Protein AF-A0A7W0FH48-F1 (afdb_monomer_lite)

Sequence (85 aa):
MIKLPTIFDGIINVGDRFDSPITGVMDYSYGNFKLLALSPVEIKHQQPIIEPFIPVSDGLSLATYNVENLSPMDENKKFSEIARQ

Foldseek 3Di:
DEDAPPPDPDDDDPPKDFPDDFDADWDDDPNDTYGYGPDGTDIDDDDDDDDDQ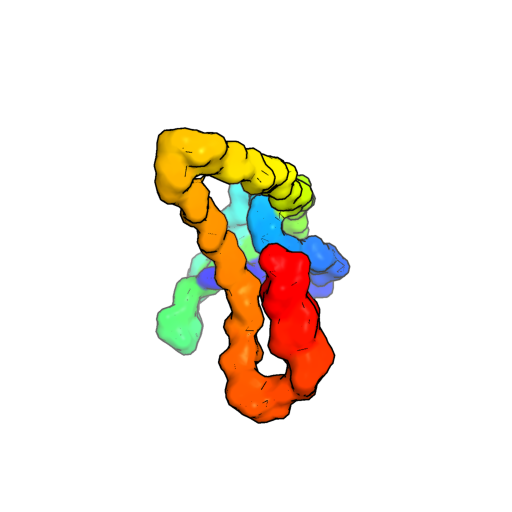DDDPPDDGDDDDDLDPDDPPDDPVSVVVVVVD

Secondary structure (DSSP, 8-state):
-EE--TT------TT-EESSPPPEEEEEETTEEEEEESS---EE------PPP---SSS---------S--TTS-HHHHHHHTT-

pLDDT: mean 88.5, std 6.77, range [65.62, 96.44]

Structure (mmCIF, N/CA/C/O backbone):
data_AF-A0A7W0FH48-F1
#
_entry.id   AF-A0A7W0FH48-F1
#
loop_
_atom_site.group_PDB
_atom_site.id
_atom_site.type_symbol
_atom_site.label_atom_id
_atom_site.label_alt_id
_atom_site.label_comp_id
_atom_site.label_asym_id
_atom_site.label_entity_id
_atom_site.label_seq_id
_atom_site.pdbx_PDB_ins_code
_atom_site.Cartn_x
_atom_site.Cartn_y
_atom_site.Cartn_z
_atom_site.occupancy
_atom_site.B_iso_or_equiv
_atom_site.auth_seq_id
_atom_site.auth_comp_id
_atom_site.auth_asym_id
_atom_site.auth_atom_id
_atom_site.pdbx_PDB_model_num
ATOM 1 N N . MET A 1 1 ? 5.676 -7.112 -12.764 1.00 86.06 1 MET A N 1
ATOM 2 C CA . MET A 1 1 ? 6.493 -6.140 -11.992 1.00 86.06 1 MET A CA 1
ATOM 3 C C . MET A 1 1 ? 7.100 -5.125 -12.953 1.00 86.06 1 MET A C 1
ATOM 5 O O . MET A 1 1 ? 7.456 -5.518 -14.054 1.00 86.06 1 MET A O 1
ATOM 9 N N . ILE A 1 2 ? 7.210 -3.850 -12.585 1.00 83.88 2 ILE A N 1
ATOM 10 C CA . ILE A 1 2 ? 7.896 -2.846 -13.416 1.00 83.88 2 ILE A CA 1
ATOM 11 C C . ILE A 1 2 ? 9.324 -2.700 -12.899 1.00 83.88 2 ILE A C 1
ATOM 13 O O . ILE A 1 2 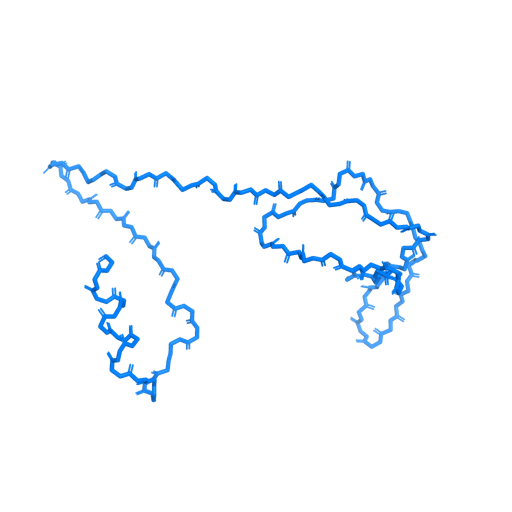? 9.526 -2.521 -11.699 1.00 83.88 2 ILE A O 1
ATOM 17 N N . LYS A 1 3 ? 10.310 -2.802 -13.791 1.00 85.81 3 LYS A N 1
ATOM 18 C CA . LYS A 1 3 ? 11.706 -2.517 -13.467 1.00 85.81 3 LYS A CA 1
ATOM 19 C C . LYS A 1 3 ? 12.013 -1.086 -13.893 1.00 85.81 3 LYS A C 1
ATOM 21 O O . LYS A 1 3 ? 11.990 -0.780 -15.085 1.00 85.81 3 LYS A O 1
ATOM 26 N N . LEU A 1 4 ? 12.268 -0.235 -12.905 1.00 82.81 4 LEU A N 1
ATOM 27 C CA . LEU A 1 4 ? 12.610 1.168 -13.113 1.00 82.81 4 LEU A CA 1
ATOM 28 C C . LEU A 1 4 ? 14.081 1.308 -13.544 1.00 82.81 4 LEU A C 1
ATOM 30 O O . LEU A 1 4 ? 14.912 0.477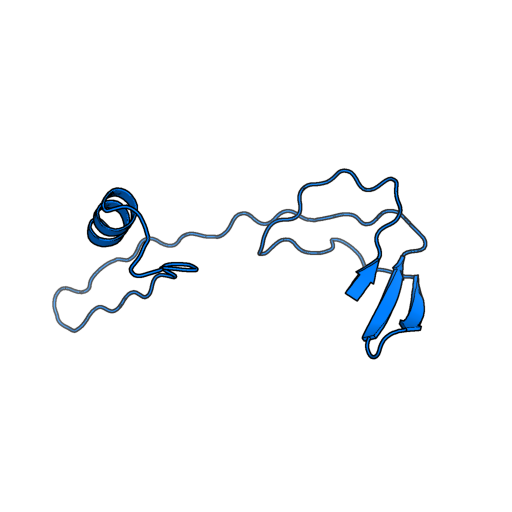 -13.156 1.00 82.81 4 LEU A O 1
ATOM 34 N N . PRO A 1 5 ? 14.414 2.325 -14.357 1.00 77.19 5 PRO A N 1
ATOM 35 C CA . PRO A 1 5 ? 15.796 2.619 -14.708 1.00 77.19 5 PRO A CA 1
ATOM 36 C C . PRO A 1 5 ? 16.590 3.054 -13.470 1.00 77.19 5 PRO A C 1
ATOM 38 O O . PRO A 1 5 ? 16.041 3.607 -12.522 1.00 77.19 5 PRO A O 1
ATOM 41 N N . THR A 1 6 ? 17.905 2.844 -13.495 1.00 73.81 6 THR A N 1
ATOM 42 C CA . THR A 1 6 ? 18.828 3.086 -12.368 1.00 73.81 6 THR A CA 1
ATOM 43 C C . THR A 1 6 ? 18.908 4.544 -11.900 1.00 73.81 6 THR A C 1
ATOM 45 O O . THR A 1 6 ? 19.517 4.810 -10.873 1.00 73.81 6 THR A O 1
ATOM 48 N N . ILE A 1 7 ? 18.322 5.476 -12.655 1.00 70.31 7 ILE A N 1
ATOM 49 C CA . ILE A 1 7 ? 18.278 6.919 -12.367 1.00 70.31 7 ILE A CA 1
ATOM 50 C C . ILE A 1 7 ? 17.055 7.276 -11.496 1.00 70.31 7 ILE A C 1
ATOM 52 O O . ILE A 1 7 ? 16.902 8.416 -11.084 1.00 70.31 7 ILE A O 1
ATOM 56 N N . PHE A 1 8 ? 16.172 6.319 -11.199 1.00 74.12 8 PHE A N 1
ATOM 57 C CA . PHE A 1 8 ? 15.022 6.564 -10.333 1.00 74.12 8 PHE A CA 1
ATOM 58 C C . PHE A 1 8 ? 15.445 6.645 -8.856 1.00 74.12 8 PHE A C 1
ATOM 60 O O . PHE A 1 8 ? 15.859 5.642 -8.273 1.00 74.12 8 PHE A O 1
ATOM 67 N N . ASP A 1 9 ? 15.314 7.826 -8.257 1.00 65.62 9 ASP A N 1
ATOM 68 C CA . ASP A 1 9 ? 15.680 8.153 -6.871 1.00 65.62 9 ASP A CA 1
ATOM 69 C C . ASP A 1 9 ? 14.464 8.464 -5.968 1.00 65.62 9 ASP A C 1
ATOM 71 O O . ASP A 1 9 ? 14.622 8.834 -4.804 1.00 65.62 9 ASP A O 1
ATOM 75 N N . GLY A 1 10 ? 13.242 8.289 -6.482 1.00 71.94 10 GLY A N 1
ATOM 76 C CA . GLY A 1 10 ? 12.004 8.659 -5.795 1.00 71.94 10 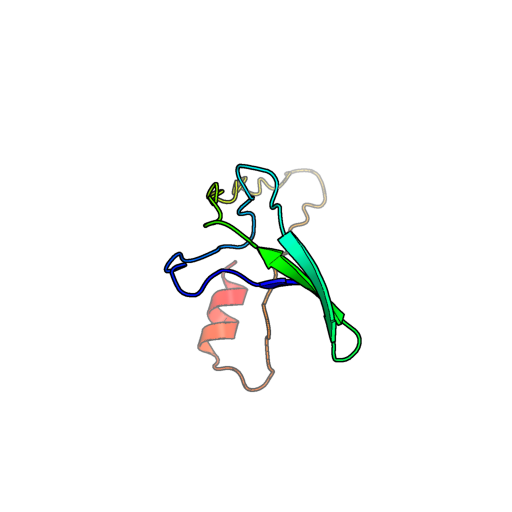GLY A CA 1
ATOM 77 C C . GLY A 1 10 ? 11.516 7.652 -4.747 1.00 71.94 10 GLY A C 1
ATOM 78 O O . GLY A 1 10 ? 11.569 6.436 -4.937 1.00 71.94 10 GLY A O 1
ATOM 79 N N . ILE A 1 11 ? 10.954 8.164 -3.649 1.00 80.00 11 ILE A N 1
ATOM 80 C CA . ILE A 1 11 ? 10.145 7.379 -2.703 1.00 80.00 11 ILE A CA 1
ATOM 81 C C . ILE A 1 11 ? 8.776 7.121 -3.348 1.00 80.00 11 ILE A C 1
ATOM 83 O O . ILE A 1 11 ? 8.148 8.060 -3.825 1.00 80.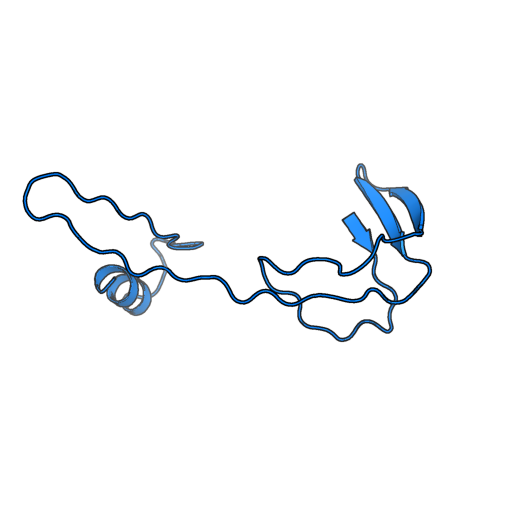00 11 ILE A O 1
ATOM 87 N N . ILE A 1 12 ? 8.301 5.872 -3.352 1.00 85.50 12 ILE A N 1
ATOM 88 C CA . ILE A 1 12 ? 6.953 5.506 -3.823 1.00 85.50 12 ILE A CA 1
ATOM 89 C C . ILE A 1 12 ? 6.124 5.064 -2.619 1.00 85.50 12 ILE A C 1
ATOM 91 O O . ILE A 1 12 ? 6.533 4.158 -1.890 1.00 85.50 12 ILE A O 1
ATOM 95 N N . ASN A 1 13 ? 4.953 5.670 -2.438 1.00 85.38 13 ASN A N 1
ATOM 96 C CA . ASN A 1 13 ? 4.020 5.338 -1.366 1.00 85.38 13 ASN A CA 1
ATOM 97 C C . ASN A 1 13 ? 2.841 4.502 -1.879 1.00 85.38 13 ASN A C 1
ATOM 99 O O . ASN A 1 13 ? 2.513 4.491 -3.068 1.00 85.38 13 ASN A O 1
ATOM 103 N N . VAL A 1 14 ? 2.163 3.804 -0.966 1.00 82.69 14 VAL A N 1
ATOM 104 C CA . VAL A 1 14 ? 0.900 3.127 -1.287 1.00 82.69 14 VAL A CA 1
ATOM 105 C C . VAL A 1 14 ? -0.141 4.174 -1.685 1.00 82.69 14 VAL A C 1
ATOM 107 O O . VAL A 1 14 ? -0.357 5.140 -0.962 1.00 82.69 14 VAL A O 1
ATOM 110 N N . GLY A 1 15 ? -0.799 3.961 -2.825 1.00 85.69 15 GLY A N 1
ATOM 111 C CA . GLY A 1 15 ? -1.782 4.891 -3.388 1.00 85.69 15 GLY A CA 1
ATOM 112 C C . GLY A 1 15 ? -1.225 5.784 -4.497 1.00 85.69 15 GLY A C 1
ATOM 113 O O . GLY A 1 15 ? -2.006 6.271 -5.315 1.00 85.69 15 GLY A O 1
ATOM 114 N N . ASP A 1 16 ? 0.099 5.928 -4.598 1.00 90.50 16 ASP A N 1
ATOM 115 C CA . ASP A 1 16 ? 0.731 6.641 -5.708 1.00 90.50 16 ASP A CA 1
ATOM 116 C C . ASP A 1 16 ? 0.381 5.992 -7.054 1.00 90.50 16 ASP A C 1
ATOM 118 O O . ASP A 1 16 ? 0.187 4.775 -7.169 1.00 90.50 16 ASP A O 1
ATOM 122 N N . ARG A 1 17 ? 0.292 6.819 -8.097 1.00 90.25 17 ARG A N 1
ATOM 123 C CA . ARG A 1 17 ? -0.061 6.374 -9.451 1.00 90.25 17 ARG A CA 1
ATOM 124 C C . ARG A 1 17 ? 0.977 6.836 -10.457 1.00 90.25 17 ARG A C 1
ATOM 126 O O . ARG A 1 17 ? 1.613 7.867 -10.273 1.00 90.25 17 ARG A O 1
ATOM 133 N N . PHE A 1 18 ? 1.108 6.098 -11.552 1.00 91.00 18 PHE A N 1
ATOM 134 C CA . PHE A 1 18 ? 1.850 6.582 -12.712 1.00 91.00 18 PHE A CA 1
ATOM 135 C C . PHE A 1 18 ? 1.055 7.693 -13.388 1.00 91.00 18 PHE A C 1
ATOM 137 O O . PHE A 1 18 ? -0.142 7.524 -13.633 1.00 91.00 18 PHE A O 1
ATOM 144 N N . ASP A 1 19 ? 1.710 8.816 -13.673 1.00 91.06 19 ASP A N 1
ATOM 145 C CA . ASP A 1 19 ? 1.042 9.956 -14.312 1.00 91.06 19 ASP A CA 1
ATOM 146 C C . ASP A 1 19 ? 0.861 9.741 -15.826 1.00 91.06 19 ASP A C 1
ATOM 148 O O . ASP A 1 19 ? 0.013 10.360 -16.465 1.00 91.06 19 ASP A O 1
ATOM 152 N N . SER A 1 20 ? 1.609 8.792 -16.402 1.00 90.44 20 SER A N 1
ATOM 153 C CA . SER A 1 20 ? 1.559 8.429 -17.818 1.00 90.44 20 SER A CA 1
ATOM 154 C C . SER A 1 20 ? 1.760 6.920 -18.055 1.00 90.44 20 SER A C 1
ATOM 156 O O . SER A 1 20 ? 2.262 6.204 -17.180 1.00 90.44 20 SER A O 1
ATOM 158 N N . PRO A 1 21 ? 1.350 6.387 -19.227 1.00 91.81 21 PRO A N 1
ATOM 159 C CA . PRO A 1 21 ? 1.584 4.989 -19.580 1.00 91.81 21 PRO A CA 1
ATOM 160 C C . PRO A 1 21 ? 3.073 4.639 -19.633 1.00 91.81 21 PRO A C 1
ATOM 162 O O . PRO A 1 21 ? 3.872 5.330 -20.262 1.00 91.81 21 PRO A O 1
ATOM 165 N N . ILE A 1 22 ? 3.437 3.498 -19.050 1.00 92.62 22 ILE A N 1
ATOM 166 C CA . ILE A 1 22 ? 4.814 3.000 -19.090 1.00 92.62 22 ILE A CA 1
ATOM 167 C C . ILE A 1 22 ? 4.998 2.155 -20.344 1.00 92.62 22 ILE A C 1
ATOM 169 O O . ILE A 1 22 ? 4.375 1.105 -20.496 1.00 92.62 22 ILE A O 1
ATOM 173 N N . THR A 1 23 ? 5.894 2.597 -21.222 1.00 94.31 23 THR A N 1
ATOM 174 C CA . THR A 1 23 ? 6.291 1.841 -22.414 1.00 94.31 23 THR A CA 1
ATOM 175 C C . THR A 1 23 ? 7.629 1.155 -22.169 1.00 94.31 23 THR A C 1
ATOM 177 O O . THR A 1 23 ? 8.574 1.751 -21.644 1.00 94.31 23 THR A O 1
ATOM 180 N N . GLY A 1 24 ? 7.710 -0.123 -22.528 1.00 93.62 24 GLY A N 1
ATOM 181 C CA . GLY A 1 24 ? 8.860 -0.946 -22.201 1.00 93.62 24 GLY A CA 1
ATOM 182 C C . GLY A 1 24 ? 8.889 -2.281 -22.923 1.00 93.62 24 GLY A C 1
ATOM 183 O O . GLY A 1 24 ? 7.935 -2.665 -23.599 1.00 93.62 24 GLY A O 1
ATOM 184 N N . VAL A 1 25 ? 9.989 -3.004 -22.742 1.00 96.00 25 VAL A N 1
ATOM 185 C CA . VAL A 1 25 ? 10.123 -4.386 -23.216 1.00 96.00 25 VAL A CA 1
ATOM 186 C C . VAL A 1 25 ? 9.547 -5.325 -22.160 1.00 96.00 25 VAL A C 1
ATOM 188 O O . VAL A 1 25 ? 9.888 -5.216 -20.981 1.00 96.00 25 VAL A O 1
ATOM 191 N N . MET A 1 26 ? 8.679 -6.246 -22.576 1.00 96.38 26 MET A N 1
ATOM 192 C CA . MET A 1 26 ? 8.186 -7.312 -21.707 1.00 96.38 26 MET A CA 1
ATOM 193 C C . MET A 1 26 ? 9.221 -8.440 -21.640 1.00 96.38 26 MET A C 1
ATOM 195 O O . MET A 1 26 ? 9.546 -9.044 -22.659 1.00 96.38 26 MET A O 1
ATOM 199 N N . ASP A 1 27 ? 9.714 -8.724 -20.441 1.00 96.12 27 ASP A N 1
ATOM 200 C CA . ASP A 1 27 ? 10.601 -9.841 -20.119 1.00 96.12 27 ASP A CA 1
ATOM 201 C C . ASP A 1 27 ? 9.857 -10.892 -19.281 1.00 96.12 27 ASP A C 1
ATOM 203 O O . ASP A 1 27 ? 8.956 -10.568 -18.500 1.00 96.12 27 ASP A O 1
ATOM 207 N N . TYR A 1 28 ? 10.261 -12.153 -19.412 1.00 95.56 28 TYR A N 1
ATOM 208 C CA . TYR A 1 28 ? 9.781 -13.244 -18.575 1.00 95.56 28 TYR A CA 1
ATOM 209 C C . TYR A 1 28 ? 10.965 -14.020 -18.004 1.00 95.56 28 TYR A C 1
ATOM 211 O O . TYR A 1 28 ? 11.691 -14.713 -18.715 1.00 95.56 28 TYR A O 1
ATOM 219 N N . SER A 1 29 ? 11.143 -13.923 -16.690 1.00 94.06 29 SER A N 1
ATOM 220 C CA . SER A 1 29 ? 12.249 -14.563 -15.984 1.00 94.06 29 SER A CA 1
ATOM 221 C C . SER A 1 29 ? 11.823 -14.995 -14.583 1.00 94.06 29 SER A C 1
ATOM 223 O O . SER A 1 29 ? 11.087 -14.286 -13.896 1.00 94.06 29 SER A O 1
ATOM 225 N N . TYR A 1 30 ? 12.287 -16.173 -14.147 1.00 93.69 30 TYR A N 1
ATOM 226 C CA . TYR A 1 30 ? 11.978 -16.749 -12.828 1.00 93.69 30 TYR A CA 1
ATOM 227 C C . TYR A 1 30 ? 10.470 -16.823 -12.520 1.00 93.69 30 TYR A C 1
ATOM 229 O O . TYR A 1 30 ? 10.038 -16.452 -11.432 1.00 93.69 30 TYR A O 1
ATOM 237 N N . GLY A 1 31 ? 9.653 -17.235 -13.494 1.00 93.94 31 GLY A N 1
ATOM 238 C CA . GLY A 1 31 ? 8.201 -17.362 -13.309 1.00 93.94 31 GLY A CA 1
ATOM 239 C C . GLY A 1 31 ? 7.433 -16.037 -13.253 1.00 93.94 31 GLY A C 1
ATOM 240 O O . GLY A 1 31 ? 6.265 -16.033 -12.882 1.00 93.94 31 GLY A O 1
ATOM 241 N N . ASN A 1 32 ? 8.069 -14.908 -13.583 1.00 94.88 32 ASN A N 1
ATOM 242 C CA . ASN A 1 32 ? 7.484 -13.577 -13.442 1.00 94.88 32 ASN A CA 1
ATOM 243 C C . ASN A 1 32 ? 7.582 -12.768 -14.739 1.00 94.88 32 ASN A C 1
ATOM 245 O O . ASN A 1 32 ? 8.645 -12.709 -15.358 1.00 94.88 32 ASN A O 1
ATOM 249 N N . PHE A 1 33 ? 6.503 -12.059 -15.085 1.00 95.00 33 PHE A N 1
ATOM 250 C CA . PHE A 1 33 ? 6.514 -11.033 -16.130 1.00 95.00 33 PHE A CA 1
ATOM 251 C C . PHE A 1 33 ? 7.040 -9.700 -15.583 1.00 95.00 33 PHE A C 1
ATOM 253 O O . PHE A 1 33 ? 6.582 -9.196 -14.542 1.00 95.00 33 PHE A O 1
ATOM 260 N N . LYS A 1 34 ? 7.999 -9.112 -16.296 1.00 94.50 34 LYS A N 1
ATOM 261 C CA . LYS A 1 34 ? 8.642 -7.845 -15.954 1.00 94.50 3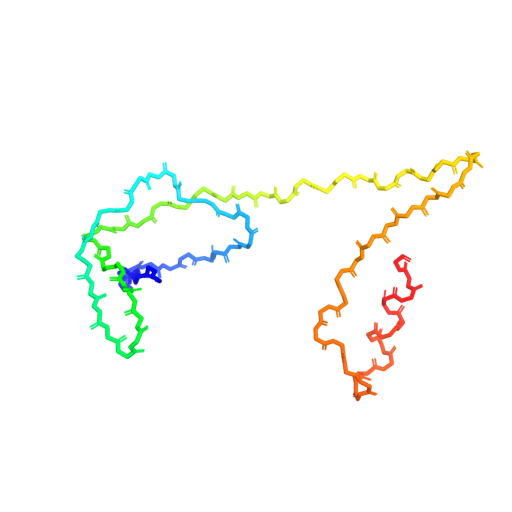4 LYS A CA 1
ATOM 262 C C . LYS A 1 34 ? 8.546 -6.879 -17.127 1.00 94.50 34 LYS A C 1
ATOM 264 O O . LYS A 1 34 ? 8.914 -7.230 -18.236 1.00 94.50 34 LYS A O 1
ATOM 269 N N . LEU A 1 35 ? 8.106 -5.651 -16.874 1.00 94.44 35 LEU A N 1
ATOM 270 C CA . LEU A 1 35 ? 8.172 -4.576 -17.861 1.00 94.44 35 LEU A CA 1
ATOM 271 C C . LEU A 1 35 ? 9.433 -3.748 -17.604 1.00 94.44 35 LEU A C 1
ATOM 273 O O . LEU A 1 35 ? 9.572 -3.153 -16.533 1.00 94.44 35 LEU A O 1
ATOM 277 N N . LEU A 1 36 ? 10.352 -3.736 -18.567 1.00 93.38 36 LEU A N 1
ATOM 278 C CA . LEU A 1 36 ? 11.581 -2.945 -18.535 1.00 93.38 36 LEU A CA 1
ATOM 279 C C . LEU A 1 36 ? 11.295 -1.565 -19.135 1.00 93.38 36 LEU A C 1
ATOM 281 O O . LEU A 1 36 ? 11.183 -1.444 -20.356 1.00 93.38 36 LEU A O 1
ATOM 285 N N . ALA A 1 37 ? 11.131 -0.545 -18.289 1.00 92.69 37 ALA A N 1
ATOM 286 C CA . ALA A 1 37 ? 10.797 0.803 -18.746 1.00 92.69 37 ALA A CA 1
ATOM 287 C C . ALA A 1 37 ? 11.941 1.407 -19.582 1.00 92.69 37 ALA A C 1
ATOM 289 O O . ALA A 1 37 ? 13.105 1.349 -19.185 1.00 92.69 37 ALA A O 1
ATOM 290 N N . LEU A 1 38 ? 11.605 1.993 -20.736 1.00 91.50 38 LEU A N 1
ATOM 291 C CA . LEU A 1 38 ? 12.582 2.613 -21.649 1.00 91.50 38 LEU A CA 1
ATOM 292 C C . LEU A 1 38 ? 12.900 4.072 -21.301 1.00 91.50 38 LEU A C 1
ATOM 294 O O . LEU A 1 38 ? 13.837 4.654 -21.842 1.00 91.50 38 LEU A O 1
ATOM 298 N N . SER A 1 39 ? 12.110 4.680 -20.424 1.00 88.31 39 SER A N 1
ATOM 299 C CA . SER A 1 39 ? 12.245 6.077 -20.019 1.00 88.31 39 SER A CA 1
ATOM 300 C C . SER A 1 39 ? 12.002 6.212 -18.515 1.00 88.31 39 SER A C 1
ATOM 302 O O . SER A 1 39 ? 11.411 5.307 -17.914 1.00 88.31 39 SER A O 1
ATOM 304 N N . PRO A 1 40 ? 12.467 7.311 -17.891 1.00 85.81 40 PRO A N 1
ATOM 305 C CA . PRO A 1 40 ? 12.089 7.646 -16.524 1.00 85.81 40 PRO A CA 1
ATOM 306 C C . PRO A 1 40 ? 10.567 7.658 -16.365 1.00 85.81 40 PRO A C 1
ATOM 308 O O . PRO A 1 40 ? 9.842 8.022 -17.289 1.00 85.81 40 PRO A O 1
ATOM 311 N N . VAL A 1 41 ? 10.096 7.226 -15.199 1.00 87.00 41 VAL A N 1
ATOM 312 C CA . VAL A 1 41 ? 8.668 7.137 -14.893 1.00 87.00 41 VAL A CA 1
ATOM 313 C C . VAL A 1 41 ? 8.293 8.277 -13.961 1.00 87.00 41 VAL A C 1
ATOM 315 O O . VAL A 1 41 ? 8.945 8.478 -12.938 1.00 87.00 41 VAL A O 1
ATOM 318 N N . GLU A 1 42 ? 7.228 8.991 -14.305 1.00 87.94 42 GLU A N 1
ATOM 319 C CA . GLU A 1 42 ? 6.676 10.059 -13.479 1.00 87.94 42 GLU A CA 1
ATOM 320 C C . GLU A 1 42 ? 5.618 9.501 -12.525 1.00 87.94 42 GLU A C 1
ATOM 322 O O . GLU A 1 42 ? 4.695 8.779 -12.927 1.00 87.94 42 GLU A O 1
ATOM 327 N N . ILE A 1 43 ? 5.772 9.829 -11.243 1.00 89.88 43 ILE A N 1
ATOM 328 C CA . ILE A 1 43 ? 4.874 9.401 -10.176 1.00 89.88 43 ILE A CA 1
ATOM 329 C C . ILE A 1 43 ? 4.010 10.581 -9.759 1.00 89.88 43 ILE A C 1
ATOM 331 O O . ILE A 1 43 ? 4.503 11.627 -9.338 1.00 89.88 43 ILE A O 1
ATOM 335 N N . LYS A 1 44 ? 2.698 10.380 -9.815 1.00 91.19 44 LYS A N 1
ATOM 336 C CA . LYS A 1 44 ? 1.730 11.251 -9.173 1.00 91.19 44 LYS A CA 1
ATOM 337 C C . LYS A 1 44 ? 1.515 10.769 -7.749 1.00 91.19 44 LYS A C 1
ATOM 339 O O . LYS A 1 44 ? 0.813 9.778 -7.521 1.00 91.19 44 LYS A O 1
ATOM 344 N N . HIS A 1 45 ? 2.105 11.490 -6.803 1.00 90.25 45 HIS A N 1
ATOM 345 C CA . HIS A 1 45 ? 1.915 11.189 -5.393 1.00 90.25 45 HIS A CA 1
ATOM 346 C C . HIS A 1 45 ? 0.457 11.403 -4.984 1.00 90.25 45 HIS A C 1
ATOM 348 O O . HIS A 1 45 ? -0.135 12.448 -5.279 1.00 90.25 45 HIS A O 1
ATOM 354 N N . GLN A 1 46 ? -0.123 10.422 -4.298 1.00 85.62 46 GLN A N 1
ATOM 355 C CA . GLN A 1 46 ? -1.424 10.569 -3.657 1.00 85.62 46 GLN A CA 1
ATOM 356 C C . GLN A 1 46 ? -1.241 10.585 -2.150 1.00 85.62 46 GLN A C 1
ATOM 358 O O . GLN A 1 46 ? -0.702 9.659 -1.554 1.00 85.62 46 GLN A O 1
ATOM 363 N N . GLN A 1 47 ? -1.744 11.647 -1.530 1.00 81.25 47 GLN A N 1
ATOM 364 C CA . GLN A 1 47 ? -1.971 11.628 -0.097 1.00 81.25 47 GLN A CA 1
ATOM 365 C C . GLN A 1 47 ? -3.235 10.802 0.159 1.00 81.25 47 GLN A C 1
ATOM 367 O O . GLN A 1 47 ? -4.248 11.041 -0.512 1.00 81.25 47 GLN A O 1
ATOM 372 N N . PRO A 1 48 ? -3.207 9.832 1.085 1.00 77.12 48 PRO A N 1
ATOM 373 C CA . PRO A 1 48 ? -4.413 9.116 1.457 1.00 77.12 48 PRO A CA 1
ATOM 374 C C . PRO A 1 48 ? -5.444 10.112 1.993 1.00 77.12 48 PRO A C 1
ATOM 376 O O . PRO A 1 48 ? -5.140 10.951 2.842 1.00 77.12 48 PRO A O 1
ATOM 379 N N . ILE A 1 49 ? -6.673 10.025 1.486 1.00 76.81 49 ILE A N 1
ATOM 380 C CA . ILE A 1 49 ? -7.799 10.748 2.074 1.00 76.81 49 ILE A CA 1
ATOM 381 C C . ILE A 1 49 ? -8.169 9.985 3.342 1.00 76.81 49 ILE A C 1
ATOM 383 O O . ILE A 1 49 ? -8.666 8.863 3.274 1.00 76.81 49 ILE A O 1
ATOM 387 N N . ILE A 1 50 ? -7.879 10.579 4.496 1.00 76.00 50 ILE A N 1
ATOM 388 C CA . ILE A 1 50 ? -8.291 10.049 5.793 1.00 76.00 50 ILE A CA 1
ATOM 389 C C . ILE A 1 50 ? -9.610 10.731 6.139 1.00 76.00 50 ILE A C 1
ATOM 391 O O . ILE A 1 50 ? -9.626 11.878 6.586 1.00 76.00 50 ILE A O 1
ATOM 395 N N . GLU A 1 51 ? -10.723 10.046 5.889 1.00 77.88 51 GLU A N 1
ATOM 396 C CA . GLU A 1 51 ? -12.018 10.504 6.386 1.00 77.88 51 GLU A CA 1
ATOM 397 C C . GLU A 1 51 ? -12.115 10.206 7.891 1.00 77.88 51 GLU A C 1
ATOM 399 O O . GLU A 1 51 ? -11.759 9.104 8.321 1.00 77.88 51 GLU A O 1
ATOM 404 N N . PRO A 1 52 ? -12.564 11.166 8.720 1.00 81.81 52 PRO A N 1
ATOM 405 C CA . PRO A 1 52 ? -12.749 10.912 10.138 1.00 81.81 52 PRO A CA 1
ATOM 406 C C . PRO A 1 52 ? -13.871 9.893 10.341 1.00 81.81 52 PRO A C 1
ATOM 408 O O . PRO A 1 52 ? -14.951 10.010 9.762 1.00 81.81 52 PRO A O 1
ATOM 411 N N . PHE A 1 53 ? -13.634 8.914 11.210 1.00 84.88 53 PHE A N 1
ATOM 412 C CA . PHE A 1 53 ? -14.690 8.016 11.654 1.00 84.88 53 PHE A CA 1
ATOM 413 C C . PHE A 1 53 ? -15.650 8.771 12.578 1.00 84.88 53 PHE A C 1
ATOM 415 O O . PHE A 1 53 ? -15.243 9.282 13.622 1.00 84.88 53 PHE A O 1
ATOM 422 N N . ILE A 1 54 ? -16.924 8.842 12.191 1.00 89.31 54 ILE A N 1
ATOM 423 C CA . ILE A 1 54 ? -17.986 9.476 12.977 1.00 89.31 54 ILE A CA 1
ATOM 424 C C . ILE A 1 54 ? -18.923 8.367 13.470 1.00 89.31 54 ILE A C 1
ATOM 426 O O . ILE A 1 54 ? -19.673 7.812 12.663 1.00 89.31 54 ILE A O 1
ATOM 430 N N . PRO A 1 55 ? -18.895 8.017 14.768 1.00 88.00 55 PRO A N 1
ATOM 431 C CA . PRO A 1 55 ? -19.811 7.029 15.323 1.00 88.00 55 PRO A CA 1
ATOM 432 C C . PRO A 1 55 ? -21.264 7.509 15.233 1.00 88.00 55 PRO A C 1
ATOM 434 O O . PRO A 1 55 ? -21.555 8.678 15.495 1.00 88.00 55 PRO A O 1
ATOM 437 N N . VAL A 1 56 ? -22.186 6.601 14.919 1.00 91.12 56 VAL A N 1
ATOM 438 C CA . VAL A 1 56 ? -23.628 6.857 15.026 1.00 91.12 56 VAL A CA 1
ATOM 439 C C . VAL A 1 56 ? -24.113 6.594 16.454 1.00 91.12 56 VAL A C 1
ATOM 441 O O . VAL A 1 56 ? -23.672 5.640 17.094 1.00 91.12 56 VAL A O 1
ATOM 444 N N . SER A 1 57 ? -25.023 7.437 16.954 1.00 87.69 57 SER A N 1
ATOM 445 C CA . SER A 1 57 ? -25.611 7.305 18.299 1.00 87.69 57 SER A CA 1
ATOM 446 C C . SER A 1 57 ? -26.566 6.120 18.416 1.00 87.69 57 SER A C 1
ATOM 448 O O . SER A 1 57 ? -26.604 5.456 19.447 1.00 87.69 57 SER A O 1
ATOM 450 N N . ASP A 1 58 ? -27.312 5.847 17.346 1.00 89.00 58 ASP A N 1
ATOM 451 C CA . ASP A 1 58 ? -28.397 4.869 17.324 1.00 89.00 58 ASP A CA 1
ATOM 452 C C . ASP A 1 58 ? -28.057 3.722 16.371 1.00 89.00 58 ASP A C 1
ATOM 454 O O . ASP A 1 58 ? -28.559 3.633 15.250 1.00 89.00 58 ASP A O 1
ATOM 458 N N . GLY A 1 59 ? -27.149 2.846 16.800 1.00 86.88 59 GLY A N 1
ATOM 459 C CA . GLY A 1 59 ? -26.774 1.665 16.028 1.00 86.88 59 GLY A CA 1
ATOM 460 C C . GLY A 1 59 ? -25.386 1.130 16.352 1.00 86.88 59 GLY A C 1
ATOM 461 O O . GLY A 1 59 ? -24.749 1.519 17.328 1.00 86.88 59 GLY A O 1
ATOM 462 N N . LEU A 1 60 ? -24.916 0.212 15.508 1.00 91.12 60 LEU A N 1
ATOM 463 C CA . LEU A 1 60 ? -23.556 -0.312 15.558 1.00 91.12 60 LEU A CA 1
ATOM 464 C C . LEU A 1 60 ? -22.669 0.498 14.612 1.00 91.12 60 LEU A C 1
ATOM 466 O O . LEU A 1 60 ? -22.924 0.541 13.410 1.00 91.12 60 LEU A O 1
ATOM 470 N N . SER A 1 61 ? -21.602 1.084 15.150 1.00 92.56 61 SER A N 1
ATOM 471 C CA . SER A 1 61 ? -20.539 1.693 14.348 1.00 92.56 61 SER A CA 1
ATOM 472 C C . SER A 1 61 ? -19.355 0.729 14.270 1.00 92.56 61 SER A C 1
ATOM 474 O O . SER A 1 61 ? -18.952 0.173 15.290 1.00 92.56 61 SER A O 1
ATOM 476 N N . LEU A 1 62 ? -18.801 0.525 13.073 1.00 89.12 62 LEU A N 1
ATOM 477 C CA . LEU A 1 62 ? -17.666 -0.369 12.836 1.00 89.12 62 LEU A CA 1
ATOM 478 C C . LEU A 1 62 ? -16.540 0.389 12.134 1.00 89.12 62 LEU A C 1
ATOM 480 O O . LEU A 1 62 ? -16.765 1.007 11.097 1.00 89.12 62 LEU A O 1
ATOM 484 N N . ALA A 1 63 ? -15.330 0.269 12.672 1.00 87.44 63 ALA A N 1
ATOM 485 C CA . ALA A 1 63 ? -14.095 0.680 12.021 1.00 87.44 63 ALA A CA 1
ATOM 486 C C . ALA A 1 63 ? -13.131 -0.511 11.984 1.00 87.44 63 ALA A C 1
ATOM 488 O O . ALA A 1 63 ? -13.147 -1.367 12.870 1.00 87.44 63 ALA A O 1
ATOM 489 N N . THR A 1 64 ? -12.294 -0.569 10.954 1.00 86.75 64 THR A N 1
ATOM 490 C CA . THR A 1 64 ? -11.251 -1.590 10.815 1.00 86.75 64 THR A CA 1
ATOM 491 C C . THR A 1 64 ? -9.910 -0.905 10.634 1.00 86.75 64 THR A C 1
ATOM 493 O O . THR A 1 64 ? -9.807 0.042 9.857 1.00 86.75 64 THR A O 1
ATOM 496 N N . TYR A 1 65 ? -8.885 -1.410 11.309 1.00 86.00 65 TYR A N 1
ATOM 497 C CA . TYR A 1 65 ? -7.529 -0.880 11.251 1.00 86.00 65 TYR A CA 1
ATOM 498 C C . TYR A 1 65 ? -6.532 -2.020 11.022 1.00 86.00 65 TYR A C 1
ATOM 500 O O . TYR A 1 65 ? -6.688 -3.108 11.581 1.00 86.00 65 TYR A O 1
ATOM 508 N N . ASN A 1 66 ? -5.519 -1.780 10.187 1.00 88.69 66 ASN A N 1
ATOM 509 C CA . ASN A 1 66 ? -4.436 -2.731 9.965 1.00 88.69 66 ASN A CA 1
ATOM 510 C C . ASN A 1 66 ? -3.417 -2.632 11.106 1.00 88.69 66 ASN A C 1
ATOM 512 O O . ASN A 1 66 ? -2.767 -1.606 11.258 1.00 88.69 66 ASN A O 1
ATOM 516 N N . VAL A 1 67 ? -3.233 -3.709 11.871 1.00 92.44 67 VAL A N 1
ATOM 517 C CA . VAL A 1 67 ? -2.229 -3.781 12.954 1.00 92.44 67 VAL A CA 1
ATOM 518 C C . VAL A 1 67 ? -0.820 -4.129 12.456 1.00 92.44 67 VAL A C 1
ATOM 520 O O . VAL A 1 67 ? 0.096 -4.338 13.259 1.00 92.44 67 VAL A O 1
ATOM 523 N N . GLU A 1 68 ? -0.647 -4.196 11.135 1.00 87.56 68 GLU A N 1
ATOM 524 C CA . GLU A 1 68 ? 0.575 -4.620 10.457 1.00 87.56 68 GLU A CA 1
ATOM 525 C C . GLU A 1 68 ? 1.008 -6.032 10.897 1.00 87.56 68 GLU A C 1
ATOM 527 O O . GLU A 1 68 ? 0.196 -6.853 11.329 1.00 87.56 68 GLU A O 1
ATOM 532 N N . ASN A 1 69 ? 2.299 -6.347 10.779 1.00 91.06 69 ASN A N 1
ATOM 533 C CA . ASN A 1 69 ? 2.874 -7.616 11.231 1.00 91.06 69 ASN A CA 1
ATOM 534 C C . ASN A 1 69 ? 2.962 -7.658 12.769 1.00 91.06 69 ASN A C 1
ATOM 536 O O . ASN A 1 69 ? 4.050 -7.556 13.337 1.00 91.06 69 ASN A O 1
ATOM 540 N N . LEU A 1 70 ? 1.821 -7.712 13.457 1.00 94.00 70 LEU A N 1
ATOM 541 C CA . LEU A 1 70 ? 1.761 -7.826 14.913 1.00 94.00 70 LEU A CA 1
ATOM 542 C C . LEU A 1 70 ? 2.179 -9.234 15.354 1.00 94.00 70 LEU A C 1
ATOM 544 O O . LEU A 1 70 ? 1.595 -10.235 14.938 1.00 94.00 70 LEU A O 1
ATOM 548 N N . SER A 1 71 ? 3.183 -9.295 16.219 1.00 95.44 71 SER A N 1
ATOM 549 C CA . SER A 1 71 ? 3.712 -10.522 16.802 1.00 95.44 71 SER A CA 1
ATOM 550 C C . SER A 1 71 ? 3.419 -10.569 18.302 1.00 95.44 71 SER A C 1
ATOM 552 O O . SER A 1 71 ? 3.541 -9.546 18.976 1.00 95.44 71 SER A O 1
ATOM 554 N N . PRO A 1 72 ? 3.137 -11.750 18.884 1.00 93.38 72 PRO A N 1
ATOM 555 C CA . PRO A 1 72 ? 3.093 -11.917 20.338 1.00 93.38 72 PRO A CA 1
ATOM 556 C C . PRO A 1 72 ? 4.407 -11.550 21.046 1.00 93.38 72 PRO A C 1
ATOM 558 O O . PRO A 1 72 ? 4.411 -11.374 22.259 1.00 93.38 72 PRO A O 1
ATOM 561 N N . MET A 1 73 ? 5.518 -11.485 20.304 1.00 96.44 73 MET A N 1
ATOM 562 C CA . MET A 1 73 ? 6.844 -11.120 20.815 1.00 96.44 73 MET A CA 1
ATOM 563 C C . MET A 1 73 ? 7.150 -9.619 20.687 1.00 96.44 73 MET A C 1
ATOM 565 O O . MET A 1 73 ? 8.245 -9.200 21.059 1.00 96.44 73 MET A O 1
ATOM 569 N N . ASP A 1 74 ? 6.234 -8.818 20.131 1.00 96.38 74 ASP A N 1
ATOM 570 C CA . ASP A 1 74 ? 6.432 -7.373 20.019 1.00 96.38 74 ASP A CA 1
ATOM 571 C C . ASP A 1 74 ? 6.462 -6.701 21.403 1.00 96.38 74 ASP A C 1
ATOM 573 O O . ASP A 1 74 ? 5.941 -7.211 22.395 1.00 96.38 74 ASP A O 1
ATOM 577 N N . GLU A 1 75 ? 7.076 -5.522 21.487 1.00 96.44 75 GLU A N 1
ATOM 578 C CA . GLU A 1 75 ? 7.149 -4.776 22.743 1.00 96.44 75 GLU A CA 1
ATOM 579 C C . GLU A 1 75 ? 5.764 -4.300 23.211 1.00 96.44 75 GLU A C 1
ATOM 581 O O . GLU A 1 75 ? 4.936 -3.851 22.415 1.00 96.44 75 GLU A O 1
ATOM 586 N N . ASN A 1 76 ? 5.551 -4.256 24.534 1.00 96.19 76 ASN A N 1
ATOM 587 C CA . ASN A 1 76 ? 4.325 -3.733 25.165 1.00 96.19 76 ASN A CA 1
ATOM 588 C C . ASN A 1 76 ? 3.920 -2.333 24.673 1.00 96.19 76 ASN A C 1
ATOM 590 O O . ASN A 1 76 ? 2.737 -1.976 24.697 1.00 96.19 76 ASN A O 1
ATOM 594 N N . LYS A 1 77 ? 4.891 -1.534 24.215 1.00 96.25 77 LYS A N 1
ATOM 595 C CA . LYS A 1 77 ? 4.645 -0.220 23.625 1.00 96.25 77 LYS A CA 1
ATOM 596 C C . LYS A 1 77 ? 3.731 -0.312 22.397 1.00 96.25 77 LYS A C 1
ATOM 598 O O . LYS A 1 77 ? 2.765 0.441 22.333 1.00 96.25 77 LYS A O 1
ATOM 603 N N . LYS A 1 78 ? 3.960 -1.270 21.492 1.00 93.19 78 LYS A N 1
ATOM 604 C CA . LYS A 1 78 ? 3.151 -1.452 20.274 1.00 93.19 78 LYS A CA 1
ATOM 605 C C . LYS A 1 78 ? 1.705 -1.819 20.609 1.00 93.19 78 LYS A C 1
ATOM 607 O O . LYS A 1 78 ? 0.774 -1.232 20.070 1.00 93.19 78 LYS A O 1
ATOM 612 N N . PHE A 1 79 ? 1.505 -2.724 21.567 1.00 95.44 79 PHE A N 1
ATOM 613 C CA . PHE A 1 79 ? 0.164 -3.068 22.055 1.00 95.44 79 PHE A CA 1
ATOM 614 C C . PHE A 1 79 ? -0.556 -1.860 22.666 1.00 95.44 79 PHE A C 1
ATOM 616 O O . PHE A 1 79 ? -1.738 -1.643 22.405 1.00 95.44 79 PHE A O 1
ATOM 623 N N . SER A 1 80 ? 0.166 -1.044 23.438 1.00 95.75 80 SER A N 1
ATOM 624 C CA . SER A 1 80 ? -0.382 0.176 24.041 1.00 95.75 80 SER A CA 1
ATOM 625 C C . SER A 1 80 ? -0.756 1.233 22.996 1.00 95.75 80 SER A C 1
ATOM 627 O O . SER A 1 80 ? -1.718 1.970 23.193 1.00 95.75 80 SER A O 1
ATOM 629 N N . GLU A 1 81 ? -0.009 1.321 21.894 1.00 93.62 81 GLU A N 1
ATOM 630 C CA . GLU A 1 81 ? -0.304 2.225 20.777 1.00 93.62 81 GLU A CA 1
ATOM 631 C C . GLU A 1 81 ? -1.545 1.782 19.989 1.00 93.62 81 GLU A C 1
ATOM 633 O O . GLU A 1 81 ? -2.372 2.628 19.651 1.00 93.62 81 GLU A O 1
ATOM 638 N N . ILE A 1 82 ? -1.720 0.475 19.761 1.00 93.00 82 ILE A N 1
ATOM 639 C CA . ILE A 1 82 ? -2.911 -0.082 19.093 1.00 93.00 82 ILE A CA 1
ATOM 640 C C . ILE A 1 82 ? -4.164 0.110 19.957 1.00 93.00 82 ILE A C 1
ATOM 642 O O . ILE A 1 82 ? -5.205 0.501 19.446 1.00 93.00 82 ILE A O 1
ATOM 646 N N . ALA A 1 83 ? -4.074 -0.113 21.272 1.00 91.56 83 ALA A N 1
ATOM 647 C CA . ALA A 1 83 ? -5.213 0.022 22.187 1.00 91.56 83 ALA A CA 1
ATOM 648 C C . ALA A 1 83 ? -5.711 1.470 22.379 1.00 91.56 83 ALA A C 1
ATOM 650 O O . ALA A 1 83 ? -6.742 1.681 23.014 1.00 91.56 83 ALA A O 1
ATOM 651 N N . ARG A 1 84 ? -4.963 2.466 21.888 1.00 89.31 84 ARG A N 1
ATOM 652 C CA . ARG A 1 84 ? -5.336 3.890 21.919 1.00 89.31 84 ARG A CA 1
ATOM 653 C C . ARG A 1 84 ? -6.054 4.365 20.652 1.00 89.31 84 ARG A C 1
ATOM 655 O O . ARG A 1 84 ? -6.426 5.537 20.620 1.00 89.31 84 ARG A O 1
ATOM 662 N N . GLN A 1 85 ? -6.164 3.512 19.631 1.00 80.81 85 GLN A N 1
ATOM 663 C CA . GLN A 1 85 ? -6.901 3.811 18.399 1.00 80.81 85 GLN A CA 1
ATOM 664 C C . GLN A 1 85 ? -8.414 3.782 18.625 1.00 80.81 85 GLN A C 1
ATOM 666 O O . GLN A 1 85 ? -8.866 3.062 19.545 1.00 80.81 85 GLN A O 1
#

Radius of gyration: 20.29 Å; chains: 1; bounding box: 47×29×48 Å